Protein AF-A0A964UZ55-F1 (afdb_monomer_lite)

Organism: NCBI:txid2576439

Secondary structure (DSSP, 8-state):
-HHHHHHHHHHIIIIIHHHHHGGG--HHHHHHHHHHHHHHHHHHHHHTT--S--GGG--HHHHHH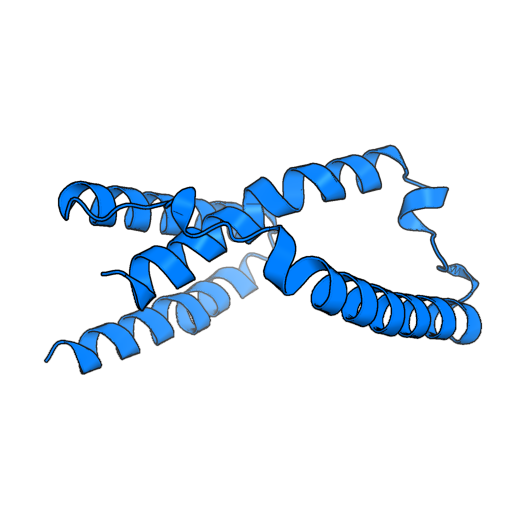HHHHHHHHHHHHHHHHHHHH-GGGTTHHHHH-HHHHHHHHHHHIIIIIHHHHIIIIIIIII-

Structure (mmCIF, N/CA/C/O backbone):
data_AF-A0A964UZ55-F1
#
_entry.id   AF-A0A964UZ55-F1
#
loop_
_atom_site.group_PDB
_atom_site.id
_atom_site.type_symbol
_atom_site.label_atom_id
_atom_site.label_alt_id
_atom_site.label_comp_id
_atom_site.label_asym_id
_atom_site.label_entity_id
_atom_site.label_seq_id
_atom_site.pdbx_PDB_ins_code
_atom_site.Cartn_x
_atom_site.Cartn_y
_atom_site.Cartn_z
_atom_site.occupancy
_atom_site.B_iso_or_equiv
_atom_site.auth_seq_id
_atom_site.auth_comp_id
_atom_site.auth_asym_id
_atom_site.auth_atom_id
_atom_site.pdbx_PDB_model_num
ATOM 1 N N . MET A 1 1 ? -7.654 11.067 27.159 1.00 48.19 1 MET A N 1
ATOM 2 C CA . MET A 1 1 ? -7.004 9.733 27.137 1.00 48.19 1 MET A CA 1
ATOM 3 C C . MET A 1 1 ? -7.047 9.038 25.771 1.00 48.19 1 MET A C 1
ATOM 5 O O . MET A 1 1 ? -6.019 8.510 25.384 1.00 48.19 1 MET A O 1
ATOM 9 N N . VAL A 1 2 ? -8.138 9.106 24.988 1.00 60.50 2 VAL A N 1
ATOM 10 C CA . VAL A 1 2 ? -8.262 8.422 23.669 1.00 60.50 2 VAL A CA 1
ATOM 11 C C . VAL A 1 2 ? -7.272 8.906 22.584 1.00 60.50 2 VAL A C 1
ATOM 13 O O . VAL A 1 2 ? -6.866 8.141 21.716 1.00 60.50 2 VAL A O 1
ATOM 16 N N . LYS A 1 3 ? -6.836 10.175 22.621 1.00 62.84 3 LYS A N 1
ATOM 17 C CA . LYS A 1 3 ? -5.852 10.702 21.651 1.00 62.84 3 LYS A CA 1
ATOM 18 C C . LYS A 1 3 ? -4.440 10.137 21.853 1.00 62.84 3 LYS A C 1
ATOM 20 O O . LYS A 1 3 ? -3.753 9.881 20.873 1.00 62.84 3 LYS A O 1
ATOM 25 N N . ILE A 1 4 ? -4.027 9.922 23.104 1.00 63.56 4 ILE A N 1
ATOM 26 C CA . ILE A 1 4 ? -2.675 9.441 23.436 1.00 63.56 4 ILE A CA 1
ATOM 27 C C . ILE A 1 4 ? -2.514 7.981 22.994 1.00 63.56 4 ILE A C 1
ATOM 29 O O . ILE A 1 4 ? -1.502 7.635 22.392 1.00 63.56 4 ILE A O 1
ATOM 33 N N . THR A 1 5 ? -3.542 7.147 23.186 1.00 80.38 5 THR A N 1
ATOM 34 C CA . THR A 1 5 ? -3.535 5.750 22.722 1.00 80.38 5 THR A CA 1
ATOM 35 C C . THR A 1 5 ? -3.437 5.642 21.200 1.00 80.38 5 THR A C 1
ATOM 37 O O . THR A 1 5 ? -2.693 4.805 20.702 1.00 80.38 5 THR A O 1
ATOM 40 N N . LYS A 1 6 ? -4.101 6.531 20.448 1.00 83.12 6 LYS A N 1
ATOM 41 C CA . LYS A 1 6 ? -4.037 6.544 18.977 1.00 83.12 6 LYS A CA 1
ATOM 42 C C . LYS A 1 6 ? -2.648 6.913 18.444 1.00 83.12 6 LYS A C 1
ATOM 44 O O . LYS A 1 6 ? -2.178 6.298 17.493 1.00 83.12 6 LYS A O 1
ATOM 49 N N . SER A 1 7 ? -1.978 7.891 19.057 1.00 86.25 7 SER A N 1
ATOM 50 C CA . SER A 1 7 ? -0.606 8.256 18.675 1.00 86.25 7 SER A CA 1
ATOM 51 C C . SER A 1 7 ? 0.380 7.117 18.933 1.00 86.25 7 SER A C 1
ATOM 53 O O . SER A 1 7 ? 1.246 6.866 18.099 1.00 86.25 7 SER A O 1
ATOM 55 N N . ILE A 1 8 ? 0.219 6.398 20.051 1.00 89.94 8 ILE A N 1
ATOM 56 C CA . ILE A 1 8 ? 1.030 5.215 20.368 1.00 89.94 8 ILE A CA 1
ATOM 57 C C . ILE A 1 8 ? 0.795 4.111 19.336 1.00 89.94 8 ILE A C 1
ATOM 59 O O . ILE A 1 8 ? 1.757 3.562 18.813 1.00 89.94 8 ILE A O 1
ATOM 63 N N . GLU A 1 9 ? -0.460 3.815 18.994 1.00 89.38 9 GLU A N 1
ATOM 64 C CA . GLU A 1 9 ? -0.780 2.834 17.953 1.00 89.38 9 GLU A CA 1
ATOM 65 C C . GLU A 1 9 ? -0.125 3.218 16.614 1.00 89.38 9 GLU A C 1
ATOM 67 O O . GLU A 1 9 ? 0.576 2.398 16.032 1.00 89.38 9 GLU A O 1
ATOM 72 N N . ILE A 1 10 ? -0.261 4.467 16.148 1.00 90.44 10 ILE A N 1
ATOM 73 C CA . ILE A 1 10 ? 0.389 4.925 14.904 1.00 90.44 10 ILE A CA 1
ATOM 74 C C . ILE A 1 10 ? 1.909 4.727 14.979 1.00 90.44 10 ILE A C 1
ATOM 76 O O . ILE A 1 10 ? 2.507 4.190 14.048 1.00 90.44 10 ILE A O 1
ATOM 80 N N . PHE A 1 11 ? 2.534 5.110 16.091 1.00 93.06 11 PHE A N 1
ATOM 81 C CA . PHE A 1 11 ? 3.969 4.920 16.284 1.00 93.06 11 PHE A CA 1
ATOM 82 C C . PHE A 1 11 ? 4.361 3.434 16.223 1.00 93.06 11 PHE A C 1
ATOM 84 O O . PHE A 1 11 ? 5.325 3.064 15.555 1.00 93.06 11 PHE A O 1
ATOM 91 N N . VAL A 1 12 ? 3.579 2.548 16.842 1.00 92.19 12 VAL A N 1
ATOM 92 C CA . VAL A 1 12 ? 3.831 1.103 16.799 1.00 92.19 12 VAL A CA 1
ATOM 93 C C . VAL A 1 12 ? 3.693 0.557 15.374 1.00 92.19 12 VAL A C 1
ATOM 95 O O . VAL A 1 12 ? 4.611 -0.096 14.880 1.00 92.19 12 VAL A O 1
ATOM 98 N N . PHE A 1 13 ? 2.580 0.843 14.694 1.00 90.25 13 PHE A N 1
ATOM 99 C CA . PHE A 1 13 ? 2.265 0.265 13.385 1.00 90.25 13 PHE A CA 1
ATOM 100 C C . PHE A 1 13 ? 3.162 0.776 12.256 1.00 90.25 13 PHE A C 1
ATOM 102 O O . PHE A 1 13 ? 3.512 0.002 11.368 1.00 90.25 13 PHE A O 1
ATOM 109 N N . PHE A 1 14 ? 3.540 2.056 12.282 1.00 90.25 14 PHE A N 1
ATOM 110 C CA . PHE A 1 14 ? 4.259 2.692 11.174 1.00 90.25 14 PHE A CA 1
ATOM 111 C C . PHE A 1 14 ? 5.753 2.902 11.435 1.00 90.25 14 PHE A C 1
ATOM 113 O O . PHE A 1 14 ? 6.476 3.212 10.492 1.00 90.25 14 PHE A O 1
ATOM 120 N N . ILE A 1 15 ? 6.228 2.732 12.675 1.00 93.31 15 ILE A N 1
ATOM 121 C CA . ILE A 1 15 ? 7.649 2.903 13.017 1.00 93.31 15 ILE A CA 1
ATOM 122 C C . ILE A 1 15 ? 8.209 1.622 13.634 1.00 93.31 15 ILE A C 1
ATOM 124 O O . ILE A 1 15 ? 9.102 1.014 13.050 1.00 93.31 15 ILE A O 1
ATOM 128 N N . ILE A 1 16 ? 7.670 1.161 14.768 1.00 95.06 16 ILE A N 1
ATOM 129 C CA . ILE A 1 16 ? 8.252 0.018 15.496 1.00 95.06 16 ILE A CA 1
ATOM 130 C C . ILE A 1 16 ? 8.180 -1.275 14.673 1.00 95.06 16 ILE A C 1
ATOM 132 O O . ILE A 1 16 ? 9.200 -1.940 14.504 1.00 95.06 16 ILE A O 1
ATOM 136 N N . ILE A 1 17 ? 7.003 -1.630 14.142 1.00 91.81 17 ILE A N 1
ATOM 137 C CA . ILE A 1 17 ? 6.831 -2.867 13.362 1.00 91.81 17 ILE A CA 1
ATOM 138 C C . ILE A 1 17 ? 7.754 -2.881 12.129 1.00 91.81 17 ILE A C 1
ATOM 140 O O . ILE A 1 17 ? 8.496 -3.853 11.979 1.00 91.81 17 ILE A O 1
ATOM 144 N N . PRO A 1 18 ? 7.799 -1.833 11.278 1.00 91.12 18 PRO A N 1
ATOM 145 C CA . PRO A 1 18 ? 8.752 -1.782 10.173 1.00 91.12 18 PRO A CA 1
ATOM 146 C C . PRO A 1 18 ? 10.209 -1.922 10.617 1.00 91.12 18 PRO A C 1
ATOM 148 O O . PRO A 1 18 ? 10.930 -2.711 10.017 1.00 91.12 18 PRO A O 1
ATOM 151 N N . ILE A 1 19 ? 10.634 -1.238 11.687 1.00 95.06 19 ILE A N 1
ATOM 152 C CA . ILE A 1 19 ? 12.016 -1.323 12.189 1.00 95.06 19 ILE A CA 1
ATOM 153 C C . ILE A 1 19 ? 12.378 -2.754 12.604 1.00 95.06 19 ILE A C 1
ATOM 155 O O . ILE A 1 19 ? 13.459 -3.227 12.266 1.00 95.06 19 ILE A O 1
ATOM 159 N N . ILE A 1 20 ? 11.472 -3.465 13.281 1.00 94.94 20 ILE A N 1
ATOM 160 C CA . ILE A 1 20 ? 11.679 -4.868 13.676 1.00 94.94 20 ILE A CA 1
ATOM 161 C C . ILE A 1 20 ? 11.763 -5.791 12.453 1.00 94.94 20 ILE A C 1
ATOM 163 O O . ILE A 1 20 ? 12.461 -6.803 12.491 1.00 94.94 20 ILE A O 1
ATOM 167 N N . LEU A 1 21 ? 11.066 -5.459 11.364 1.00 93.00 21 LEU A N 1
ATOM 168 C CA . LEU A 1 21 ? 11.054 -6.267 10.145 1.00 93.00 21 LEU A CA 1
ATOM 169 C C . LEU A 1 21 ? 12.281 -6.038 9.252 1.00 93.00 21 LEU A C 1
ATOM 171 O O . LEU A 1 21 ? 12.643 -6.956 8.517 1.00 93.00 21 LEU A O 1
ATOM 175 N N . ILE A 1 22 ? 12.951 -4.879 9.326 1.00 92.81 22 ILE A N 1
ATOM 176 C CA . ILE A 1 22 ? 14.128 -4.556 8.490 1.00 92.81 22 ILE A CA 1
ATOM 177 C C . ILE A 1 22 ? 15.208 -5.660 8.526 1.00 92.81 22 ILE A C 1
ATOM 179 O O . ILE A 1 22 ? 15.611 -6.106 7.451 1.00 92.81 22 ILE A O 1
ATOM 183 N N . PRO A 1 23 ? 15.648 -6.175 9.696 1.00 95.31 23 PRO A N 1
ATOM 184 C CA . PRO A 1 23 ? 16.684 -7.209 9.762 1.00 95.31 23 PRO A CA 1
ATOM 185 C C . PRO A 1 23 ? 16.297 -8.533 9.097 1.00 95.31 23 PRO A C 1
ATOM 187 O O . PRO A 1 23 ? 17.174 -9.308 8.730 1.00 95.31 23 PRO A O 1
ATOM 190 N N . THR A 1 24 ? 14.998 -8.814 8.941 1.00 92.44 24 THR A N 1
ATOM 191 C CA . THR A 1 24 ? 14.536 -10.076 8.342 1.00 92.44 24 THR A CA 1
ATOM 192 C C . THR A 1 24 ? 14.800 -10.145 6.841 1.00 92.44 24 THR A C 1
ATOM 194 O O . THR A 1 24 ? 14.844 -11.244 6.293 1.00 92.44 24 THR A O 1
ATOM 197 N N . ASN A 1 25 ? 14.936 -8.984 6.181 1.00 90.38 25 ASN A N 1
ATOM 198 C CA . ASN A 1 25 ? 15.102 -8.831 4.732 1.00 90.38 25 ASN A CA 1
ATOM 199 C C . ASN A 1 25 ? 14.176 -9.752 3.903 1.00 90.38 25 ASN A C 1
ATOM 201 O O . ASN A 1 25 ? 14.558 -10.280 2.859 1.00 90.38 25 ASN A O 1
ATOM 205 N N . SER A 1 26 ? 12.960 -10.000 4.404 1.00 91.69 26 SER A N 1
ATOM 206 C CA . SER A 1 26 ? 12.039 -10.990 3.852 1.00 91.69 26 SER A CA 1
ATOM 207 C C . SER A 1 26 ? 10.707 -10.348 3.500 1.00 91.69 26 SER A C 1
ATOM 209 O O . SER A 1 26 ? 9.929 -9.951 4.369 1.00 91.69 26 SER A O 1
ATOM 211 N N . ASN A 1 27 ? 10.399 -10.330 2.203 1.00 88.81 27 ASN A N 1
ATOM 212 C CA . ASN A 1 27 ? 9.105 -9.863 1.703 1.00 88.81 27 ASN A CA 1
ATOM 213 C C . ASN A 1 27 ? 7.943 -10.660 2.317 1.00 88.81 27 ASN A C 1
ATOM 215 O O . ASN A 1 27 ? 6.889 -10.100 2.610 1.00 88.81 27 ASN A O 1
ATOM 219 N N . ILE A 1 28 ? 8.146 -11.959 2.562 1.00 90.69 28 ILE A N 1
ATOM 220 C CA . ILE A 1 28 ? 7.139 -12.834 3.174 1.00 90.69 28 ILE A CA 1
ATOM 221 C C . ILE A 1 28 ? 6.863 -12.395 4.613 1.00 90.69 28 ILE A C 1
ATOM 223 O O . ILE A 1 28 ? 5.701 -12.328 5.004 1.00 90.69 28 ILE A O 1
ATOM 227 N N . ALA A 1 29 ? 7.904 -12.051 5.380 1.00 91.62 29 ALA A N 1
ATOM 228 C CA . ALA A 1 29 ? 7.752 -11.546 6.744 1.00 91.62 29 ALA A CA 1
ATOM 229 C C . ALA A 1 29 ? 6.999 -10.206 6.777 1.00 91.62 29 ALA A C 1
ATOM 231 O O . ALA A 1 29 ? 6.160 -9.984 7.647 1.00 91.62 29 ALA A O 1
ATOM 232 N N . MET A 1 30 ? 7.241 -9.329 5.798 1.00 90.69 30 MET A N 1
ATOM 233 C CA . MET A 1 30 ? 6.526 -8.054 5.691 1.00 90.69 30 MET A CA 1
ATOM 234 C C . MET A 1 30 ? 5.038 -8.251 5.380 1.00 90.69 30 MET A C 1
ATOM 236 O O . MET A 1 30 ? 4.184 -7.689 6.069 1.00 90.69 30 MET A O 1
ATOM 240 N N . PHE A 1 31 ? 4.710 -9.072 4.376 1.00 91.38 31 PHE A N 1
ATOM 241 C CA . PHE A 1 31 ? 3.316 -9.346 4.021 1.00 91.38 31 PHE A CA 1
ATOM 242 C C . PHE A 1 31 ? 2.580 -10.127 5.113 1.00 91.38 31 PHE A C 1
ATOM 244 O O . PHE A 1 31 ? 1.406 -9.852 5.370 1.00 91.38 31 PHE A O 1
ATOM 251 N N . SER A 1 32 ? 3.249 -11.063 5.793 1.00 91.50 32 SER A N 1
ATOM 252 C CA . SER A 1 32 ? 2.643 -11.823 6.889 1.00 91.50 32 SER A CA 1
ATOM 253 C C . SER A 1 32 ? 2.357 -10.935 8.098 1.00 91.50 32 SER A C 1
ATOM 255 O O . SER A 1 32 ? 1.253 -10.997 8.635 1.00 91.50 32 SER A O 1
ATOM 257 N N . ALA A 1 33 ? 3.284 -10.046 8.469 1.00 93.44 33 ALA A N 1
ATOM 258 C CA . ALA A 1 33 ? 3.077 -9.081 9.543 1.00 93.44 33 ALA A CA 1
ATOM 259 C C . ALA A 1 33 ? 1.913 -8.132 9.231 1.00 93.44 33 ALA A C 1
ATOM 261 O O . ALA A 1 33 ? 1.021 -7.964 10.062 1.00 93.44 33 ALA A O 1
ATOM 262 N N . LEU A 1 34 ? 1.870 -7.571 8.017 1.00 93.88 34 LEU A N 1
ATOM 263 C CA . LEU A 1 34 ? 0.770 -6.709 7.578 1.00 93.88 34 LEU A CA 1
ATOM 264 C C . LEU A 1 34 ? -0.580 -7.441 7.627 1.00 93.88 34 LEU A C 1
ATOM 266 O O . LEU A 1 34 ? -1.567 -6.897 8.122 1.00 93.88 34 LEU A O 1
ATOM 270 N N . THR A 1 35 ? -0.616 -8.685 7.150 1.00 92.88 35 THR A N 1
ATOM 271 C CA . THR A 1 35 ? -1.834 -9.504 7.142 1.00 92.88 35 THR A CA 1
ATOM 272 C C . THR A 1 35 ? -2.282 -9.847 8.562 1.00 92.88 35 THR A C 1
ATOM 274 O O . THR A 1 35 ? -3.460 -9.703 8.882 1.00 92.88 35 THR A O 1
ATOM 277 N N . ALA A 1 36 ? -1.358 -10.239 9.442 1.00 94.44 36 ALA A N 1
ATOM 278 C CA . ALA A 1 36 ? -1.648 -10.541 10.842 1.00 94.44 36 ALA A CA 1
ATOM 279 C C . ALA A 1 36 ? -2.210 -9.316 11.575 1.00 94.44 36 ALA A C 1
ATOM 281 O O . ALA A 1 36 ? -3.248 -9.402 12.233 1.00 94.44 36 ALA A O 1
ATOM 282 N N . VAL A 1 37 ? -1.576 -8.157 11.391 1.00 93.81 37 VAL A N 1
ATOM 283 C CA . VAL A 1 37 ? -2.058 -6.869 11.898 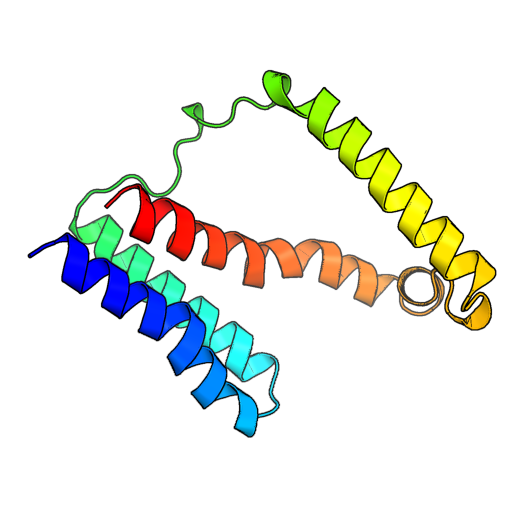1.00 93.81 37 VAL A CA 1
ATOM 284 C C . VAL A 1 37 ? -3.472 -6.576 11.400 1.00 93.81 37 VAL A C 1
ATOM 286 O O . VAL A 1 37 ? -4.354 -6.259 12.200 1.00 93.81 37 VAL A O 1
ATOM 289 N N . ALA A 1 38 ? -3.717 -6.718 10.097 1.00 94.06 38 ALA A N 1
ATOM 290 C CA . ALA A 1 38 ? -5.031 -6.465 9.528 1.00 94.06 38 ALA A CA 1
ATOM 291 C C . ALA A 1 38 ? -6.089 -7.415 10.107 1.00 94.06 38 ALA A C 1
ATOM 293 O O . ALA A 1 38 ? -7.172 -6.956 10.462 1.00 94.06 38 ALA A O 1
ATOM 294 N N . ILE A 1 39 ? -5.778 -8.704 10.287 1.00 94.88 39 ILE A N 1
ATOM 295 C CA . ILE A 1 39 ? -6.677 -9.679 10.925 1.00 94.88 39 ILE A CA 1
ATOM 296 C C . ILE A 1 39 ? -7.008 -9.260 12.363 1.00 94.88 39 ILE A C 1
ATOM 298 O O . ILE A 1 39 ? -8.182 -9.251 12.734 1.00 94.88 39 ILE A O 1
ATOM 302 N N . ILE A 1 40 ? -6.011 -8.855 13.156 1.00 93.88 40 ILE A N 1
ATOM 303 C CA . ILE A 1 40 ? -6.222 -8.361 14.527 1.00 93.88 40 ILE A CA 1
ATOM 304 C C . ILE A 1 40 ? -7.163 -7.147 14.514 1.00 93.88 40 ILE A C 1
ATOM 306 O O . ILE A 1 40 ? -8.140 -7.112 15.269 1.00 93.88 40 ILE A O 1
ATOM 310 N N . CYS A 1 41 ? -6.928 -6.185 13.617 1.00 92.38 41 CYS A N 1
ATOM 311 C CA . CYS A 1 41 ? -7.798 -5.024 13.441 1.00 92.38 41 CYS A CA 1
ATOM 312 C C . CYS A 1 41 ? -9.224 -5.428 13.035 1.00 92.38 41 CYS A C 1
ATOM 314 O O . CYS A 1 41 ? -10.182 -4.902 13.598 1.00 92.38 41 CYS A O 1
ATOM 316 N N . VAL A 1 42 ? -9.395 -6.382 12.112 1.00 93.00 42 VAL A N 1
ATOM 317 C CA . VAL A 1 42 ? -10.716 -6.899 11.712 1.00 93.00 42 VAL A CA 1
ATOM 318 C C . VAL A 1 42 ? -11.444 -7.517 12.900 1.00 93.00 42 VAL A C 1
ATOM 320 O O . VAL A 1 42 ? -12.610 -7.193 13.126 1.00 93.00 42 VAL A O 1
ATOM 323 N N . CYS A 1 43 ? -10.782 -8.388 13.665 1.00 93.88 43 CYS A N 1
ATOM 324 C CA . CYS A 1 43 ? -11.365 -9.033 14.840 1.00 93.88 43 CYS A CA 1
ATOM 325 C C . CYS A 1 43 ? -11.815 -7.993 15.873 1.00 93.88 43 CYS A C 1
ATOM 327 O O . CYS A 1 43 ? -12.951 -8.042 16.350 1.00 93.88 43 CYS A O 1
ATOM 329 N N . TYR A 1 44 ? -10.966 -6.999 16.146 1.00 92.19 44 TYR A N 1
ATOM 330 C CA . TYR A 1 44 ? -11.289 -5.887 17.035 1.00 92.19 44 TYR A CA 1
ATOM 331 C C . TYR A 1 44 ? -12.506 -5.082 16.541 1.00 92.19 44 TYR A C 1
ATOM 333 O O . TYR A 1 44 ? -13.427 -4.790 17.307 1.00 92.19 44 TYR A O 1
ATOM 341 N N . LEU A 1 45 ? -12.534 -4.726 15.254 1.00 91.25 45 LEU A N 1
ATOM 342 C CA . LEU A 1 45 ? -13.608 -3.923 14.663 1.00 91.25 45 LEU A CA 1
ATOM 343 C C . LEU A 1 45 ? -14.940 -4.676 14.639 1.00 91.25 45 LEU A C 1
ATOM 345 O O . LEU A 1 45 ? -15.976 -4.089 14.951 1.00 91.25 45 LEU A O 1
ATOM 349 N N . LYS A 1 46 ? -14.916 -5.983 14.347 1.00 91.19 46 LYS A N 1
ATOM 350 C CA . LYS A 1 46 ? -16.100 -6.851 14.432 1.00 91.19 46 LYS A CA 1
ATOM 351 C C . LYS A 1 46 ? -16.636 -6.934 15.857 1.00 91.19 46 LYS A C 1
ATOM 353 O O . LYS A 1 46 ? -17.842 -6.802 16.046 1.00 91.19 46 LYS A O 1
ATOM 358 N N . TYR A 1 47 ? -15.761 -7.076 16.855 1.00 92.38 47 TYR A N 1
ATOM 359 C CA . TYR A 1 47 ? -16.157 -7.055 18.266 1.00 92.38 47 TYR A CA 1
ATOM 360 C C . TYR A 1 47 ? -16.847 -5.735 18.649 1.00 92.38 47 TYR A C 1
ATOM 362 O O . TYR A 1 47 ? -17.873 -5.735 19.326 1.00 92.38 47 TYR A O 1
ATOM 370 N N . LYS A 1 48 ? -16.342 -4.602 18.145 1.00 89.94 48 LYS A N 1
ATOM 371 C CA . LYS A 1 48 ? -16.957 -3.275 18.319 1.00 89.94 48 LYS A CA 1
ATOM 372 C C . LYS A 1 48 ? -18.150 -2.999 17.393 1.00 89.94 48 LYS A C 1
ATOM 374 O O . LYS A 1 48 ? -18.692 -1.899 17.442 1.00 89.94 48 LYS A O 1
ATOM 379 N N . LYS A 1 49 ? -18.577 -3.973 16.578 1.00 89.06 49 LYS A N 1
ATOM 380 C CA . LYS A 1 49 ? -19.665 -3.856 15.588 1.00 89.06 49 LYS A CA 1
ATOM 381 C C . LYS A 1 49 ? -19.474 -2.695 14.597 1.00 89.06 49 LYS A C 1
ATOM 383 O O . LYS A 1 49 ? -20.447 -2.137 14.095 1.00 89.06 49 LYS A O 1
ATOM 388 N N . VAL A 1 50 ? -18.224 -2.339 14.290 1.00 87.12 50 VAL A N 1
ATOM 389 C CA . VAL A 1 50 ? -17.896 -1.298 13.305 1.00 87.12 50 VAL A CA 1
ATOM 390 C C . VAL A 1 50 ? -17.953 -1.893 11.900 1.00 87.12 50 VAL A C 1
ATOM 392 O O . VAL A 1 50 ? -17.355 -2.933 11.618 1.00 87.12 50 VAL A O 1
ATOM 395 N N . THR A 1 51 ? -18.648 -1.219 10.987 1.00 83.94 51 THR A N 1
ATOM 396 C CA . THR A 1 51 ? -18.726 -1.625 9.579 1.00 83.94 51 THR A CA 1
ATOM 397 C C . THR A 1 51 ? -17.372 -1.451 8.886 1.00 83.94 51 THR A C 1
ATOM 399 O O . THR A 1 51 ? -16.879 -0.328 8.752 1.00 83.94 51 THR A O 1
ATOM 402 N N . LEU A 1 52 ? -16.787 -2.554 8.412 1.00 79.44 52 LEU A N 1
ATOM 403 C CA . LEU A 1 52 ? -15.465 -2.575 7.771 1.00 79.44 52 LEU A CA 1
ATOM 404 C C . LEU A 1 52 ? -15.462 -1.871 6.411 1.00 79.44 52 LEU A C 1
ATOM 406 O O . LEU A 1 52 ? -14.601 -1.039 6.138 1.00 79.44 52 LEU A O 1
ATOM 410 N N . ILE A 1 53 ? -16.442 -2.199 5.573 1.00 76.00 53 ILE A N 1
ATOM 411 C CA . ILE A 1 53 ? -16.605 -1.667 4.223 1.00 76.00 53 ILE A CA 1
ATOM 412 C C . ILE A 1 53 ? -18.051 -1.220 4.107 1.00 76.00 53 ILE A C 1
ATOM 414 O O . ILE A 1 53 ? -18.966 -1.980 4.418 1.00 76.00 53 ILE A O 1
ATOM 418 N N . ASN A 1 54 ? -18.253 0.016 3.670 1.00 73.88 54 ASN A N 1
ATOM 419 C CA . ASN A 1 54 ? -19.574 0.518 3.348 1.00 73.88 54 ASN A CA 1
ATOM 420 C C . ASN A 1 54 ? -19.624 0.751 1.842 1.00 73.88 54 ASN A C 1
ATOM 422 O O . ASN A 1 54 ? -19.027 1.698 1.336 1.00 73.88 54 ASN A O 1
ATOM 426 N N . LEU A 1 55 ? -20.320 -0.132 1.126 1.00 70.19 55 LEU A N 1
ATOM 427 C CA . LEU A 1 55 ? -20.456 -0.046 -0.330 1.00 70.19 55 LEU A CA 1
ATOM 428 C C . LEU A 1 55 ? -21.168 1.245 -0.765 1.00 70.19 55 LEU A C 1
ATOM 430 O O . LEU A 1 55 ? -20.954 1.710 -1.876 1.00 70.19 55 LEU A O 1
ATOM 434 N N . LYS A 1 56 ? -21.948 1.876 0.125 1.00 68.50 56 LYS A N 1
ATOM 435 C CA . LYS A 1 56 ? -22.601 3.167 -0.141 1.00 68.50 56 LYS A CA 1
ATOM 436 C C . LYS A 1 56 ? -21.629 4.353 -0.134 1.00 68.50 56 LYS A C 1
ATOM 438 O O . LYS A 1 56 ? -21.932 5.376 -0.739 1.00 68.50 56 LYS A O 1
ATOM 443 N N . ASP A 1 57 ? -20.464 4.218 0.508 1.00 67.94 57 ASP A N 1
ATOM 444 C CA . ASP A 1 57 ? -19.400 5.233 0.454 1.00 67.94 57 ASP A CA 1
ATOM 445 C C . ASP A 1 57 ? -18.695 5.226 -0.920 1.00 67.94 57 ASP A C 1
ATOM 447 O O . ASP A 1 57 ? -17.950 6.152 -1.246 1.00 67.94 57 ASP A O 1
ATOM 451 N N . PHE A 1 58 ? -18.916 4.190 -1.740 1.00 68.00 58 PHE A N 1
ATOM 452 C CA . PHE A 1 58 ? -18.284 4.035 -3.045 1.00 68.00 58 PHE A CA 1
ATOM 453 C C . PHE A 1 58 ? -18.974 4.910 -4.101 1.00 68.00 58 PHE A C 1
ATOM 455 O O . PHE A 1 58 ? -19.786 4.456 -4.904 1.00 68.00 58 PHE A O 1
ATOM 462 N N . LYS A 1 59 ? -18.644 6.203 -4.101 1.00 70.62 59 LYS A N 1
ATOM 463 C CA . LYS A 1 59 ? -19.065 7.153 -5.141 1.00 70.62 59 LYS A CA 1
ATOM 464 C C . LYS A 1 59 ? -18.111 7.088 -6.330 1.00 70.62 59 LYS A C 1
ATOM 466 O O . LYS A 1 59 ? -17.252 7.957 -6.481 1.00 70.62 59 LYS A O 1
ATOM 471 N N . PHE A 1 60 ? -18.253 6.041 -7.141 1.00 67.75 60 PHE A N 1
ATOM 472 C CA . PHE A 1 60 ? -17.393 5.788 -8.300 1.00 67.75 60 PHE A CA 1
ATOM 473 C C . PHE A 1 60 ? -17.361 7.008 -9.237 1.00 67.75 60 PHE A C 1
ATOM 475 O O . PHE A 1 60 ? -16.302 7.559 -9.514 1.00 67.75 60 PHE A O 1
ATOM 482 N N . ASP A 1 61 ? -18.519 7.554 -9.596 1.00 73.69 61 ASP A N 1
ATOM 483 C CA . ASP A 1 61 ? -18.606 8.535 -10.686 1.00 73.69 61 ASP A CA 1
ATOM 484 C C . ASP A 1 61 ? -18.039 9.924 -10.352 1.00 73.69 61 ASP A C 1
ATOM 486 O O . ASP A 1 61 ? -17.556 10.634 -11.236 1.00 73.69 61 ASP A O 1
ATOM 490 N N . GLN A 1 62 ? -18.049 10.322 -9.076 1.00 78.62 62 GLN A N 1
ATOM 491 C CA . GLN A 1 62 ? -17.718 11.696 -8.681 1.00 78.62 62 GLN A CA 1
ATOM 492 C C . GLN A 1 62 ? -16.220 12.017 -8.819 1.00 78.62 62 GLN A C 1
ATOM 494 O O . GLN A 1 62 ? -15.856 13.167 -9.064 1.00 78.62 62 GLN A O 1
ATOM 499 N N . TYR A 1 63 ? -15.344 11.016 -8.687 1.00 84.50 63 TYR A N 1
ATOM 500 C CA . TYR A 1 63 ? -13.893 11.230 -8.628 1.00 84.50 63 TYR A CA 1
ATOM 501 C C . TYR A 1 63 ? -13.110 10.584 -9.773 1.00 84.50 63 TYR A C 1
ATOM 503 O O . TYR A 1 63 ? -11.919 10.865 -9.911 1.00 84.50 63 TYR A O 1
ATOM 511 N N . LEU A 1 64 ? -13.749 9.788 -10.637 1.00 88.31 64 LEU A N 1
ATOM 512 C CA . LEU A 1 64 ? -13.060 9.101 -11.736 1.00 88.31 64 LEU A CA 1
ATOM 513 C C . LEU A 1 64 ? -12.345 10.045 -12.686 1.00 88.31 64 LEU A C 1
ATOM 515 O O . LEU A 1 64 ? -11.209 9.767 -13.050 1.00 88.31 64 LEU A O 1
ATOM 519 N N . LYS A 1 65 ? -12.963 11.175 -13.054 1.00 90.19 65 LYS A N 1
ATOM 520 C CA . LYS A 1 65 ? -12.310 12.158 -13.932 1.00 90.19 65 LYS A CA 1
ATOM 521 C C . LYS A 1 65 ? -11.004 12.653 -13.313 1.00 90.19 65 LYS A C 1
ATOM 523 O O . LYS A 1 65 ? -9.970 12.663 -13.970 1.00 90.19 65 LYS A O 1
ATOM 528 N N . ILE A 1 66 ? -11.032 13.002 -12.028 1.00 92.56 66 ILE A N 1
ATOM 529 C CA . ILE A 1 66 ? -9.855 13.494 -11.302 1.00 92.56 66 ILE A CA 1
ATOM 530 C C . ILE A 1 66 ? -8.791 12.395 -11.193 1.00 92.56 66 ILE A C 1
ATOM 532 O O . ILE A 1 66 ? -7.613 12.664 -11.421 1.00 92.56 66 ILE A O 1
ATOM 536 N N . ILE A 1 67 ? -9.193 11.163 -10.867 1.00 92.38 67 ILE A N 1
ATOM 537 C CA . ILE A 1 67 ? -8.290 10.005 -10.793 1.00 92.38 67 ILE A CA 1
ATOM 538 C C . ILE A 1 67 ? -7.648 9.743 -12.158 1.00 92.38 67 ILE A C 1
ATOM 540 O O . ILE A 1 67 ? -6.435 9.579 -12.229 1.00 92.38 67 ILE A O 1
ATOM 544 N N . PHE A 1 68 ? -8.434 9.772 -13.234 1.00 94.06 68 PHE A N 1
ATOM 545 C CA . PHE A 1 68 ? -7.972 9.546 -14.599 1.00 94.06 68 PHE A CA 1
ATOM 546 C C . PHE A 1 68 ? -6.946 10.593 -15.039 1.00 94.06 68 PHE A C 1
ATOM 548 O O . PHE A 1 68 ? -5.878 10.225 -15.519 1.00 94.06 68 PHE A O 1
ATOM 555 N N . TYR A 1 69 ? -7.206 11.886 -14.817 1.00 95.31 69 TYR A N 1
ATOM 556 C CA . TYR A 1 69 ? -6.236 12.929 -15.167 1.00 95.31 69 TYR A CA 1
ATOM 557 C C . TYR A 1 69 ? -4.955 12.835 -14.334 1.00 95.31 69 TYR A C 1
ATOM 559 O O . TYR A 1 69 ? -3.864 12.964 -14.883 1.00 95.31 69 TYR A O 1
ATOM 567 N N . LYS A 1 70 ? -5.056 12.555 -13.027 1.00 95.81 70 LYS A N 1
ATOM 568 C CA . LYS A 1 70 ? -3.872 12.325 -12.182 1.00 95.81 70 LYS A CA 1
ATOM 569 C C . LYS A 1 70 ? -3.066 11.123 -12.662 1.00 95.81 70 LYS A C 1
ATOM 571 O O . LYS A 1 70 ? -1.846 11.216 -12.760 1.00 95.81 70 LYS A O 1
ATOM 576 N N . PHE A 1 71 ? -3.745 10.023 -12.983 1.00 96.44 71 PHE A N 1
ATOM 577 C CA . PHE A 1 71 ? -3.123 8.842 -13.565 1.00 96.44 71 PHE A CA 1
ATOM 578 C C . PHE A 1 71 ? -2.404 9.194 -14.866 1.00 96.44 71 PHE A C 1
ATOM 580 O O . PHE A 1 71 ? -1.230 8.878 -14.993 1.00 96.44 71 PHE A O 1
ATOM 587 N N . LEU A 1 72 ? -3.058 9.902 -15.788 1.00 97.81 72 LEU A N 1
ATOM 588 C CA . LEU A 1 72 ? -2.479 10.258 -17.081 1.00 97.81 72 LEU A CA 1
ATOM 589 C C . LEU A 1 72 ? -1.232 11.135 -16.923 1.00 97.81 72 LEU A C 1
ATOM 591 O O . LEU A 1 72 ? -0.218 10.864 -17.562 1.00 97.81 72 LEU A O 1
ATOM 595 N N . ILE A 1 73 ? -1.270 12.131 -16.033 1.00 98.12 73 ILE A N 1
ATOM 596 C CA . ILE A 1 73 ? -0.118 12.995 -15.741 1.00 98.12 73 ILE A CA 1
ATOM 597 C C . ILE A 1 73 ? 1.036 12.170 -15.159 1.00 98.12 73 ILE A C 1
ATOM 599 O O . ILE A 1 73 ? 2.144 12.201 -15.692 1.00 98.12 73 ILE A O 1
ATOM 603 N N . ILE A 1 74 ? 0.786 11.401 -14.095 1.00 97.81 74 ILE A N 1
ATOM 604 C CA . ILE A 1 74 ? 1.834 10.634 -13.406 1.00 97.81 74 ILE A CA 1
ATOM 605 C C . ILE A 1 74 ? 2.400 9.546 -14.323 1.00 97.81 74 ILE A C 1
ATOM 607 O O . ILE A 1 74 ? 3.615 9.404 -14.423 1.00 97.81 74 ILE A O 1
ATOM 611 N N . ALA A 1 75 ? 1.541 8.805 -15.024 1.00 96.44 75 ALA A N 1
ATOM 612 C CA . ALA A 1 75 ? 1.955 7.760 -15.950 1.00 96.44 75 ALA A CA 1
ATOM 613 C C . ALA A 1 75 ? 2.806 8.336 -17.086 1.00 96.44 75 ALA A C 1
ATOM 615 O O . ALA A 1 75 ? 3.867 7.792 -17.373 1.00 96.44 75 ALA A O 1
ATOM 616 N N . THR A 1 76 ? 2.398 9.462 -17.682 1.00 97.69 76 THR A N 1
ATOM 617 C CA . THR A 1 76 ? 3.182 10.119 -18.740 1.00 97.69 76 THR A CA 1
ATOM 618 C C . THR A 1 76 ? 4.552 10.543 -18.223 1.00 97.69 76 THR A C 1
ATOM 620 O O . THR A 1 76 ? 5.554 10.269 -18.879 1.00 97.69 76 THR A O 1
ATOM 623 N N . LEU A 1 77 ? 4.622 11.152 -17.034 1.00 97.56 77 LEU A N 1
ATOM 624 C CA . LEU A 1 77 ? 5.890 11.571 -16.431 1.00 97.56 77 LEU A CA 1
ATOM 625 C C . LEU A 1 77 ? 6.816 10.379 -16.163 1.00 97.56 77 LEU A C 1
ATOM 627 O O . LEU A 1 77 ? 7.977 10.416 -16.562 1.00 97.56 77 LEU A O 1
ATOM 631 N N . VAL A 1 78 ? 6.307 9.310 -15.543 1.00 96.00 78 VAL A N 1
ATOM 632 C CA . VAL A 1 78 ? 7.097 8.109 -15.223 1.00 96.00 78 VAL A CA 1
ATOM 633 C C . VAL A 1 78 ? 7.555 7.387 -16.489 1.00 96.00 78 VAL A C 1
ATOM 635 O O . VAL A 1 78 ? 8.714 6.983 -16.570 1.00 96.00 78 VAL A O 1
ATOM 638 N N . LEU A 1 79 ? 6.684 7.243 -17.491 1.00 96.25 79 LEU A N 1
ATOM 639 C CA . LEU A 1 79 ? 7.034 6.598 -18.758 1.00 96.25 79 LEU A CA 1
ATOM 640 C C . LEU A 1 79 ? 8.075 7.411 -19.527 1.00 96.25 79 LEU A C 1
ATOM 642 O O . LEU A 1 79 ? 9.069 6.848 -19.973 1.00 96.25 79 LEU A O 1
ATOM 646 N N . THR A 1 80 ? 7.880 8.726 -19.632 1.00 96.81 80 THR A N 1
ATOM 647 C CA . THR A 1 80 ? 8.820 9.629 -20.312 1.00 96.81 80 THR A CA 1
ATOM 648 C C . THR A 1 80 ? 10.173 9.624 -19.605 1.00 96.81 80 THR A C 1
ATOM 650 O O . THR A 1 80 ? 11.203 9.442 -20.247 1.00 96.81 80 THR A O 1
ATOM 653 N N . PHE A 1 81 ? 10.182 9.731 -18.273 1.00 96.31 81 PHE A N 1
ATOM 654 C CA . PHE A 1 81 ? 11.404 9.638 -17.477 1.00 96.31 81 PHE A CA 1
ATOM 655 C C . PHE A 1 81 ? 12.113 8.296 -17.689 1.00 96.31 81 PHE A C 1
ATOM 657 O O . PHE A 1 81 ? 13.291 8.265 -18.029 1.00 96.31 81 PHE A O 1
ATOM 664 N N . SER A 1 82 ? 11.399 7.176 -17.554 1.00 95.44 82 SER A N 1
ATOM 665 C CA . SER A 1 82 ? 11.991 5.850 -17.748 1.00 95.44 82 SER A CA 1
ATOM 666 C C . SER A 1 82 ? 12.538 5.669 -19.162 1.00 95.44 82 SER A C 1
ATOM 668 O O . SER A 1 82 ? 13.582 5.046 -19.315 1.00 95.44 82 SER A O 1
ATOM 670 N N . TYR A 1 83 ? 11.866 6.211 -20.178 1.00 96.12 83 TYR A N 1
ATOM 671 C CA . TYR A 1 83 ? 12.308 6.119 -21.564 1.00 96.12 83 TYR A CA 1
ATOM 672 C C . TYR A 1 83 ? 13.612 6.889 -21.812 1.00 96.12 83 TYR A C 1
ATOM 674 O O . TYR A 1 83 ? 14.498 6.373 -22.484 1.00 96.12 83 TYR A O 1
ATOM 682 N N . PHE A 1 84 ? 13.760 8.095 -21.254 1.00 97.38 84 PHE A N 1
ATOM 683 C CA . PHE A 1 84 ? 14.961 8.910 -21.473 1.00 97.38 84 PHE A CA 1
ATOM 684 C C . PHE A 1 84 ? 16.142 8.537 -20.567 1.00 97.38 84 PHE A C 1
ATOM 686 O O . PHE A 1 84 ? 17.282 8.603 -21.018 1.00 97.38 84 PHE A O 1
ATOM 693 N N . PHE A 1 85 ? 15.896 8.152 -19.310 1.00 96.38 85 PHE A N 1
ATOM 694 C CA . PHE A 1 85 ? 16.959 7.936 -18.319 1.00 96.38 85 PHE A CA 1
ATOM 695 C C . PHE A 1 85 ? 17.383 6.468 -18.161 1.00 96.38 85 PHE A C 1
ATOM 697 O O . PHE A 1 85 ? 18.531 6.213 -17.809 1.00 96.38 85 PHE A O 1
ATOM 704 N N . ASP A 1 86 ? 16.499 5.500 -18.425 1.00 93.12 86 ASP A N 1
ATOM 705 C CA . ASP A 1 86 ? 16.850 4.070 -18.430 1.00 93.12 86 ASP A CA 1
ATOM 706 C C . ASP A 1 86 ? 16.063 3.307 -19.518 1.00 93.12 86 ASP A C 1
ATOM 708 O O . ASP A 1 86 ? 15.232 2.439 -19.213 1.00 93.12 86 ASP A O 1
ATOM 712 N N . PRO A 1 87 ? 16.302 3.619 -20.812 1.00 91.62 87 PRO A N 1
ATOM 713 C CA . PRO A 1 87 ? 15.589 2.997 -21.931 1.00 91.62 87 PRO A CA 1
ATOM 714 C C . PRO A 1 87 ? 15.738 1.474 -21.947 1.00 91.62 87 PRO A C 1
ATOM 716 O O . PRO A 1 87 ? 14.826 0.769 -22.378 1.00 91.62 87 PRO A O 1
ATOM 719 N N . SER A 1 88 ? 16.861 0.955 -21.436 1.00 92.75 88 SER A N 1
ATOM 720 C CA . SER A 1 88 ? 17.136 -0.483 -21.363 1.00 92.75 88 SER A CA 1
ATOM 721 C C . SER A 1 88 ? 16.138 -1.232 -20.475 1.00 92.75 88 SER A C 1
ATOM 723 O O . SER A 1 88 ? 15.775 -2.371 -20.768 1.00 92.75 88 SER A O 1
ATOM 725 N N . LYS A 1 89 ? 15.639 -0.580 -19.416 1.00 91.31 89 LYS A N 1
ATOM 726 C CA . LYS A 1 89 ? 14.637 -1.144 -18.503 1.00 91.31 89 LYS A CA 1
ATOM 727 C C . LYS A 1 89 ? 13.213 -0.680 -18.805 1.00 91.31 89 LYS A C 1
ATOM 729 O O . LYS A 1 89 ? 12.284 -1.098 -18.105 1.00 91.31 89 LYS A O 1
ATOM 734 N N . PHE A 1 90 ? 13.010 0.140 -19.837 1.00 95.94 90 PHE A N 1
ATOM 735 C CA . PHE A 1 90 ? 11.695 0.666 -20.184 1.00 95.94 90 PHE A CA 1
ATOM 736 C C . PHE A 1 90 ? 10.700 -0.469 -20.458 1.00 95.94 90 PHE A C 1
ATOM 738 O O . PHE A 1 90 ? 10.858 -1.263 -21.390 1.00 95.94 90 PHE A O 1
ATOM 745 N N . LEU A 1 91 ? 9.662 -0.541 -19.619 1.00 94.50 91 LEU A N 1
ATOM 746 C CA . LEU A 1 91 ? 8.634 -1.586 -19.651 1.00 94.50 91 LEU A CA 1
ATOM 747 C C . LEU A 1 91 ? 9.201 -3.019 -19.602 1.00 94.50 91 LEU A C 1
ATOM 749 O O . LEU A 1 91 ? 8.561 -3.950 -20.084 1.00 94.50 91 LEU A O 1
ATOM 753 N N . ASN A 1 92 ? 10.376 -3.223 -19.000 1.00 94.62 92 ASN A N 1
ATOM 754 C CA . ASN A 1 92 ? 11.023 -4.536 -18.971 1.00 94.62 92 ASN A CA 1
ATOM 755 C C . ASN A 1 92 ? 10.164 -5.595 -18.258 1.00 94.62 92 ASN A C 1
ATOM 757 O O . ASN A 1 92 ? 10.051 -6.717 -18.735 1.00 94.62 92 ASN A O 1
ATOM 761 N N . LEU A 1 93 ? 9.493 -5.239 -17.157 1.00 93.81 93 LEU A N 1
ATOM 762 C CA . LEU A 1 93 ? 8.664 -6.185 -16.403 1.00 93.81 93 LEU A CA 1
ATOM 763 C C . LEU A 1 93 ? 7.503 -6.768 -17.243 1.00 93.81 93 LEU A C 1
ATOM 765 O O . LEU A 1 93 ? 7.450 -7.989 -17.375 1.00 93.81 93 LEU A O 1
ATOM 769 N N . PRO A 1 94 ? 6.611 -5.966 -17.863 1.00 94.75 94 PRO A N 1
ATOM 770 C CA . PRO A 1 94 ? 5.563 -6.519 -18.723 1.00 94.75 94 PRO A CA 1
ATOM 771 C C . PRO A 1 94 ? 6.095 -7.142 -20.027 1.00 94.75 94 PRO A C 1
ATOM 773 O O . PRO A 1 94 ? 5.426 -8.017 -20.568 1.00 94.75 94 PRO A O 1
ATOM 776 N N . ARG A 1 95 ? 7.272 -6.733 -20.533 1.00 94.56 95 ARG A N 1
ATOM 777 C CA . ARG A 1 95 ? 7.869 -7.285 -21.768 1.00 94.56 95 ARG A CA 1
ATOM 778 C C . ARG A 1 95 ? 8.545 -8.642 -21.561 1.00 94.56 95 ARG A C 1
ATOM 780 O O . ARG A 1 95 ? 8.355 -9.542 -22.369 1.00 94.56 95 ARG A O 1
ATOM 787 N N . SER A 1 96 ? 9.311 -8.784 -20.486 1.00 95.88 96 SER A N 1
ATOM 788 C CA . SER A 1 96 ? 10.164 -9.953 -20.229 1.00 95.88 96 SER A CA 1
ATOM 789 C C . SER A 1 96 ? 9.533 -10.938 -19.242 1.00 95.88 96 SER A C 1
ATOM 791 O O . SER A 1 96 ? 9.813 -12.132 -19.289 1.00 95.88 96 SER A O 1
ATOM 793 N N . HIS A 1 97 ? 8.651 -10.461 -18.357 1.00 96.25 97 HIS A N 1
ATOM 794 C CA . HIS A 1 97 ? 8.015 -11.262 -17.308 1.00 96.25 97 HIS A CA 1
ATOM 795 C C . HIS A 1 97 ? 6.511 -10.966 -17.200 1.00 96.25 97 HIS A C 1
ATOM 797 O O . HIS A 1 97 ? 5.991 -10.672 -16.121 1.00 96.25 97 HIS A O 1
ATOM 803 N N . PHE A 1 98 ? 5.793 -11.066 -18.322 1.00 95.94 98 PHE A N 1
ATOM 804 C CA . PHE A 1 98 ? 4.369 -10.724 -18.422 1.00 95.94 98 PHE A CA 1
ATOM 805 C C . PHE A 1 98 ? 3.484 -11.388 -17.351 1.00 95.94 98 PHE A C 1
ATOM 807 O O . PHE A 1 98 ? 2.686 -10.714 -16.702 1.00 95.94 98 PHE A O 1
ATOM 814 N N . PHE A 1 99 ? 3.647 -12.694 -17.109 1.00 97.31 99 PHE A N 1
ATOM 815 C CA . PHE A 1 99 ? 2.851 -13.403 -16.099 1.00 97.31 99 PHE A CA 1
ATOM 816 C C . PHE A 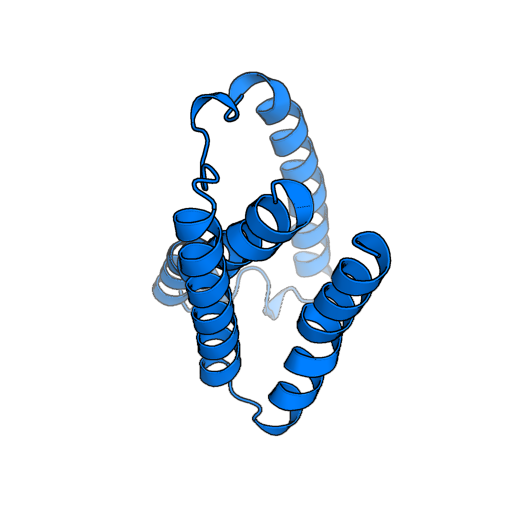1 99 ? 3.141 -12.928 -14.671 1.00 97.31 99 PHE A C 1
ATOM 818 O O . PHE A 1 99 ? 2.219 -12.813 -13.868 1.00 97.31 99 PHE A O 1
ATOM 825 N N . LEU A 1 100 ? 4.401 -12.603 -14.360 1.00 95.69 100 LEU A N 1
ATOM 826 C CA . LEU A 1 100 ? 4.765 -12.028 -13.064 1.00 95.69 100 LEU A CA 1
ATOM 827 C C . LEU A 1 100 ? 4.157 -10.633 -12.900 1.00 95.69 100 LEU A C 1
ATOM 829 O O . LEU A 1 100 ? 3.608 -10.326 -11.847 1.00 95.69 100 LEU A O 1
ATOM 833 N N . TRP A 1 101 ? 4.216 -9.805 -13.945 1.00 96.62 101 TRP A N 1
ATOM 834 C CA . TRP A 1 101 ? 3.560 -8.500 -13.956 1.00 96.62 101 TRP A CA 1
ATOM 835 C C . TRP A 1 101 ? 2.060 -8.631 -13.673 1.00 96.62 101 TRP A C 1
ATOM 837 O O . TRP A 1 101 ? 1.546 -7.952 -12.785 1.00 96.62 101 TRP A O 1
ATOM 847 N N . LEU A 1 102 ? 1.378 -9.549 -14.362 1.00 96.38 102 LEU A N 1
ATOM 848 C CA . LEU A 1 102 ? -0.049 -9.801 -14.173 1.00 96.38 102 LEU A CA 1
ATOM 849 C C . LEU A 1 102 ? -0.357 -10.250 -12.738 1.00 96.38 102 LEU A C 1
ATOM 851 O O . LEU A 1 102 ? -1.270 -9.729 -12.101 1.00 96.38 102 LEU A O 1
ATOM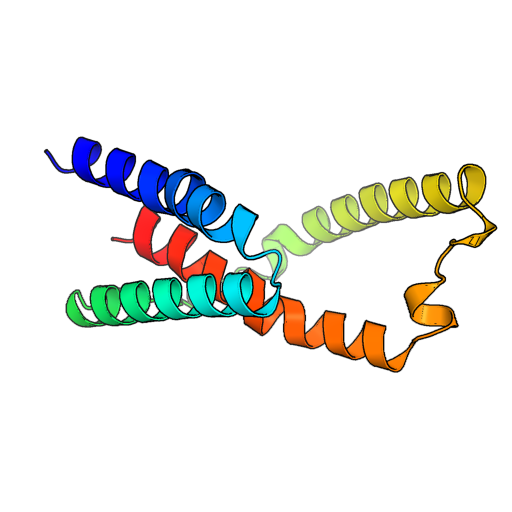 855 N N . LEU A 1 103 ? 0.447 -11.171 -12.203 1.00 95.88 103 LEU A N 1
ATOM 856 C CA . LEU A 1 103 ? 0.326 -11.650 -10.830 1.00 95.88 103 LEU A CA 1
ATOM 857 C C . LEU A 1 103 ? 0.494 -10.511 -9.818 1.00 95.88 103 LEU A C 1
ATOM 859 O O . LEU A 1 103 ? -0.297 -10.415 -8.884 1.00 95.88 103 LEU A O 1
ATOM 863 N N . ILE A 1 104 ? 1.454 -9.605 -10.025 1.00 94.62 104 ILE A N 1
ATOM 864 C CA . ILE A 1 104 ? 1.618 -8.410 -9.187 1.00 94.62 104 ILE A CA 1
ATOM 865 C C . ILE A 1 104 ? 0.381 -7.510 -9.292 1.00 94.62 104 ILE A C 1
ATOM 867 O O . ILE A 1 104 ? -0.131 -7.091 -8.258 1.00 94.62 104 ILE A O 1
ATOM 871 N N . MET A 1 105 ? -0.139 -7.245 -10.496 1.00 94.81 105 MET A N 1
ATOM 872 C CA . MET A 1 105 ? -1.316 -6.380 -10.685 1.00 94.81 105 MET A CA 1
ATOM 873 C C . MET A 1 105 ? -2.553 -6.875 -9.922 1.00 94.81 105 MET A C 1
ATOM 875 O O . MET A 1 105 ? -3.315 -6.051 -9.419 1.00 94.81 105 MET A O 1
ATOM 879 N N . PHE A 1 106 ? -2.739 -8.191 -9.784 1.00 94.88 106 PHE A N 1
ATOM 880 C CA . PHE A 1 106 ? -3.871 -8.761 -9.044 1.00 94.88 106 PHE A CA 1
ATOM 881 C C . PHE A 1 106 ? -3.583 -9.009 -7.563 1.00 94.88 106 PHE A C 1
ATOM 883 O O . PHE A 1 106 ? -4.406 -8.670 -6.712 1.00 94.88 106 PHE A O 1
ATOM 890 N N . LEU A 1 107 ? -2.433 -9.597 -7.228 1.00 94.50 107 LEU A N 1
ATOM 891 C CA . LEU A 1 107 ? -2.134 -9.977 -5.848 1.00 94.50 107 LEU A CA 1
ATOM 892 C C . LEU A 1 107 ? -1.725 -8.785 -4.992 1.00 94.50 107 LEU A C 1
ATOM 894 O O . LEU A 1 107 ? -2.062 -8.758 -3.812 1.00 94.50 107 LEU A O 1
ATOM 898 N N . TYR A 1 108 ? -1.031 -7.792 -5.550 1.00 92.88 108 TYR A N 1
ATOM 899 C CA . TYR A 1 108 ? -0.563 -6.653 -4.761 1.00 92.88 108 TYR A CA 1
ATOM 900 C C . TYR A 1 108 ? -1.717 -5.864 -4.111 1.00 92.88 108 TYR A C 1
ATOM 902 O O . TYR A 1 108 ? -1.649 -5.618 -2.902 1.00 92.88 108 TYR A O 1
ATOM 910 N N . PRO A 1 109 ? -2.812 -5.518 -4.823 1.00 92.62 109 PRO A N 1
ATOM 911 C CA . PRO A 1 109 ? -3.971 -4.894 -4.188 1.00 92.62 109 PRO A CA 1
ATOM 912 C C . PRO A 1 109 ? -4.567 -5.725 -3.045 1.00 92.62 109 PRO A C 1
ATOM 914 O O . PRO A 1 109 ? -4.937 -5.169 -2.013 1.00 92.62 109 PRO A O 1
ATOM 917 N N . ILE A 1 110 ? -4.629 -7.049 -3.204 1.00 91.44 110 ILE A N 1
ATOM 918 C CA . ILE A 1 110 ? -5.269 -7.958 -2.243 1.00 91.44 110 ILE A CA 1
ATOM 919 C C . ILE A 1 110 ? -4.390 -8.174 -1.006 1.00 91.44 110 ILE A C 1
ATOM 921 O O . ILE A 1 110 ? -4.887 -8.137 0.115 1.00 91.44 110 ILE A O 1
ATOM 925 N N . LEU A 1 111 ? -3.089 -8.398 -1.201 1.00 91.06 111 LEU A N 1
ATOM 926 C CA . LEU A 1 111 ? -2.148 -8.736 -0.129 1.00 91.06 111 LEU A CA 1
ATOM 927 C C . LEU A 1 111 ? -1.580 -7.507 0.589 1.00 91.06 111 LEU A C 1
ATOM 929 O O . LEU A 1 111 ? -1.075 -7.633 1.701 1.00 91.06 111 LEU A O 1
ATOM 933 N N . SER A 1 112 ? -1.640 -6.328 -0.035 1.00 92.62 112 SER A N 1
ATOM 934 C CA . SER A 1 112 ? -1.045 -5.101 0.500 1.00 92.62 112 SER A CA 1
ATOM 935 C C . SER A 1 112 ? -2.080 -3.999 0.698 1.00 92.62 112 SER A C 1
ATOM 937 O O . SER A 1 112 ? -2.404 -3.646 1.833 1.00 92.62 112 SER A O 1
ATOM 939 N N . ALA A 1 113 ? -2.645 -3.479 -0.396 1.00 92.94 113 ALA A N 1
ATOM 940 C CA . ALA A 1 113 ? -3.470 -2.272 -0.342 1.00 92.94 113 ALA A CA 1
ATOM 941 C C . ALA A 1 113 ? -4.742 -2.469 0.499 1.00 92.94 113 ALA A C 1
ATOM 943 O O . ALA A 1 113 ? -5.089 -1.611 1.307 1.00 92.94 113 ALA A O 1
ATOM 944 N N . PHE A 1 114 ? -5.409 -3.615 0.357 1.00 91.81 114 PHE A N 1
ATOM 945 C CA . PHE A 1 114 ? -6.641 -3.910 1.082 1.00 91.81 114 PHE A CA 1
ATOM 946 C C . PHE A 1 114 ? -6.426 -4.092 2.602 1.00 91.81 114 PHE A C 1
ATOM 948 O O . PHE A 1 114 ? -7.109 -3.415 3.376 1.00 91.81 114 PHE A O 1
ATOM 955 N N . PRO A 1 115 ? -5.454 -4.902 3.078 1.00 92.81 115 PRO A N 1
ATOM 956 C CA . PRO A 1 115 ? -5.062 -4.931 4.489 1.00 92.81 115 PRO A CA 1
ATOM 957 C C . PRO A 1 115 ? -4.716 -3.547 5.049 1.00 92.81 115 PRO A C 1
ATOM 959 O O . PRO A 1 115 ? -5.174 -3.188 6.135 1.00 92.81 115 PRO A O 1
ATOM 962 N N . GLN A 1 116 ? -3.963 -2.742 4.294 1.00 92.31 116 GLN A N 1
ATOM 963 C CA . GLN A 1 116 ? -3.616 -1.377 4.696 1.00 92.31 116 GLN A CA 1
ATOM 964 C C . GLN A 1 116 ? -4.848 -0.475 4.813 1.00 92.31 116 GLN A C 1
ATOM 966 O O . GLN A 1 116 ? -4.934 0.305 5.760 1.00 92.31 116 GLN A O 1
ATOM 971 N N . GLU A 1 117 ? -5.825 -0.593 3.911 1.00 91.00 117 GLU A N 1
ATOM 972 C CA . GLU A 1 117 ? -7.077 0.162 3.993 1.00 91.00 117 GLU A CA 1
ATOM 973 C C . GLU A 1 117 ? -7.859 -0.178 5.269 1.00 91.00 117 GLU A C 1
ATOM 975 O O . GLU A 1 117 ? -8.390 0.723 5.920 1.00 91.00 117 GLU A O 1
ATOM 980 N N . ILE A 1 118 ? -7.894 -1.450 5.675 1.00 90.94 118 ILE A N 1
ATOM 981 C CA . ILE A 1 118 ? -8.549 -1.866 6.922 1.00 90.94 118 ILE A CA 1
ATOM 982 C C . ILE A 1 118 ? -7.871 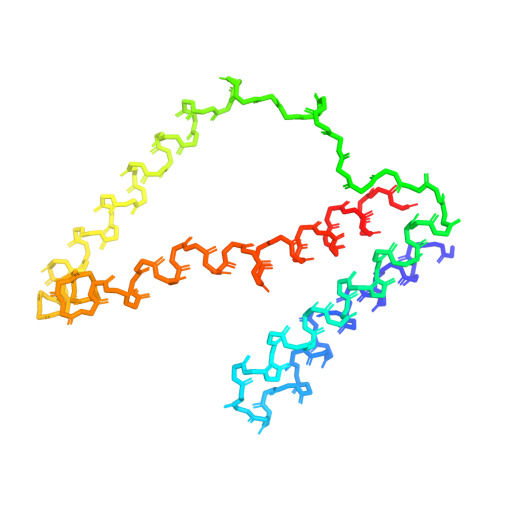-1.216 8.131 1.00 90.94 118 ILE A C 1
ATOM 984 O O . ILE A 1 118 ? -8.552 -0.644 8.986 1.00 90.94 118 ILE A O 1
ATOM 988 N N . VAL A 1 119 ? -6.541 -1.293 8.204 1.00 91.44 119 VAL A N 1
ATOM 989 C CA . VAL A 1 119 ? -5.764 -0.740 9.323 1.00 91.44 119 VAL A CA 1
ATOM 990 C C . VAL A 1 119 ? -5.904 0.780 9.360 1.00 91.44 119 VAL A C 1
ATOM 992 O O . VAL A 1 119 ? -6.266 1.355 10.383 1.00 91.44 119 VAL A O 1
ATOM 995 N N . TYR A 1 120 ? -5.677 1.452 8.235 1.00 89.38 120 TYR A N 1
ATOM 996 C CA . TYR A 1 120 ? -5.752 2.902 8.172 1.00 89.38 120 TYR A CA 1
ATOM 997 C C . TYR A 1 120 ? -7.198 3.377 8.307 1.00 89.38 120 TYR A C 1
ATOM 999 O O . TYR A 1 120 ? -7.574 3.955 9.322 1.00 89.38 120 TYR A O 1
ATOM 1007 N N . ARG A 1 121 ? -8.052 3.106 7.320 1.00 86.81 121 ARG A N 1
ATOM 1008 C CA . ARG A 1 121 ? -9.380 3.721 7.231 1.00 86.81 121 ARG A CA 1
ATOM 1009 C C . ARG A 1 121 ? -10.335 3.187 8.291 1.00 86.81 121 ARG A C 1
ATOM 1011 O O . ARG A 1 121 ? -11.023 3.970 8.940 1.00 86.81 121 ARG A O 1
ATOM 1018 N N . SER A 1 122 ? -10.399 1.874 8.475 1.00 88.06 122 SER A N 1
ATOM 1019 C CA . SER A 1 122 ? -11.408 1.293 9.363 1.00 88.06 122 SER A CA 1
ATOM 1020 C C . SER A 1 122 ? -10.963 1.314 10.824 1.00 88.06 122 SER A C 1
ATOM 1022 O O . SER A 1 122 ? -11.743 1.721 11.681 1.00 88.06 122 SER A O 1
ATOM 1024 N N . PHE A 1 123 ? -9.713 0.958 11.126 1.00 88.56 123 PHE A N 1
ATOM 1025 C CA . PHE A 1 123 ? -9.231 0.939 12.508 1.00 88.56 123 PHE A CA 1
ATOM 1026 C C . PHE A 1 123 ? -8.832 2.323 13.030 1.00 88.56 123 PHE A C 1
ATOM 1028 O O . PHE A 1 123 ? -9.270 2.688 14.117 1.00 88.56 123 PHE A O 1
ATOM 1035 N N . PHE A 1 124 ? -8.070 3.129 12.282 1.00 87.81 124 PHE A N 1
ATOM 1036 C CA . PHE A 1 124 ? -7.682 4.453 12.780 1.00 87.81 124 PHE A CA 1
ATOM 1037 C C . PHE A 1 124 ? -8.744 5.539 12.586 1.00 87.81 124 PHE A C 1
ATOM 1039 O O . PHE A 1 124 ? -8.809 6.433 13.427 1.00 87.81 124 PHE A O 1
ATOM 1046 N N . PHE A 1 125 ? -9.551 5.534 11.518 1.00 85.69 125 PHE A N 1
ATOM 1047 C CA . PHE A 1 125 ? -10.511 6.631 11.277 1.00 85.69 125 PHE A CA 1
ATOM 1048 C C . PHE A 1 125 ? -11.948 6.330 11.705 1.00 85.69 125 PHE A C 1
ATOM 1050 O O . PHE A 1 125 ? -12.630 7.268 12.109 1.00 85.69 125 PHE A O 1
ATOM 1057 N N . LYS A 1 126 ? -12.419 5.077 11.619 1.00 84.06 126 LYS A N 1
ATOM 1058 C CA . LYS A 1 126 ? -13.821 4.738 11.939 1.00 84.06 126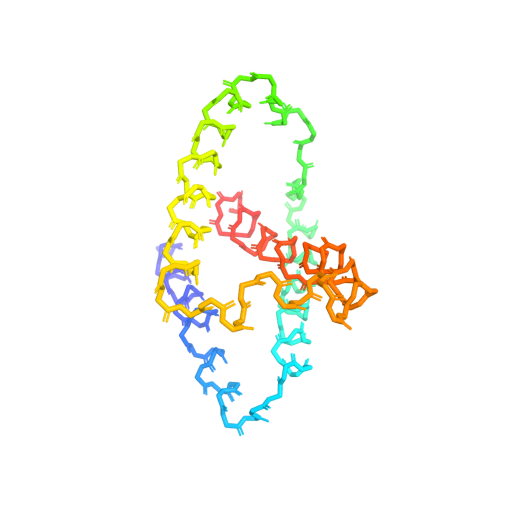 LYS A CA 1
ATOM 1059 C C . LYS A 1 126 ? -14.066 4.276 13.383 1.00 84.06 126 LYS A C 1
ATOM 1061 O O . LYS A 1 126 ? -15.202 4.395 13.831 1.00 84.06 126 LYS A O 1
ATOM 1066 N N . ARG A 1 127 ? -13.064 3.726 14.078 1.00 77.81 127 ARG A N 1
ATOM 1067 C CA . ARG A 1 127 ? -13.157 3.334 15.499 1.00 77.81 127 ARG A CA 1
ATOM 1068 C C . ARG A 1 127 ? -13.155 4.552 16.417 1.00 77.81 127 ARG A C 1
ATOM 1070 O O . ARG A 1 127 ? -13.950 4.529 17.379 1.00 77.81 127 ARG A O 1
#

Foldseek 3Di:
DVVVVLVVVCCCPVPVQVVVCVVVVDPCSVLVVLVVLLVVLVVVCVVVVFDQDDVVVCPPPPCVVVVVVVCVVVVCVVQVCCCVPPVVCRCVCCVVPVVVVVCCVPVVCVSPVSSVCSVPVRRNPRD

Sequence (127 aa):
MVKITKSIEIFVFFIIIPIILIPTNSNIAMFSALTAVAIICVCYLKYKKVTLINLKDFKFDQYLKIIFYKFLIIATLVLTFSYFFDPSKFLNLPRSHFFLWLLIMFLYPILSAFPQEIVYRSFFFKR

pLDDT: mean 89.67, std 8.83, range [48.19, 98.12]

Radius of gyration: 18.71 Å; chains: 1; bounding box: 40×27×49 Å